Protein AF-A0A6B3HQ32-F1 (afdb_monomer)

Solvent-accessible surface area (backbone atoms only — not comparable to full-atom values): 7441 Å² total; per-residue (Å²): 124,82,42,74,32,53,46,86,51,82,49,52,78,52,68,75,48,66,87,84,41,54,46,92,54,43,39,84,78,68,38,56,89,98,48,80,65,60,73,89,46,48,59,50,31,36,40,70,52,52,36,55,49,52,52,48,49,37,61,76,66,68,54,49,68,46,54,58,32,38,74,80,45,78,42,75,36,91,83,72,78,73,28,34,32,36,40,28,56,92,80,39,75,49,75,37,80,72,84,84,90,81,85,76,79,93,80,71,86,84,78,77,93,59,95,90,116

pLDDT: mean 95.61, std 3.65, range [69.62, 98.38]

Nearest PDB structures (foldseek):
  4a9w-assembly1_B  TM=9.199E-01  e=1.519E-06  Stenotrophomonas maltophilia
  4c5o-assembly1_C  TM=9.279E-01  e=2.916E-06  Stenotrophomonas maltophilia
  8acs-assembly1_C  TM=8.823E-01  e=1.621E-06  Janthinobacterium svalbardensis
  8acs-assembly2_B  TM=8.854E-01  e=4.604E-06  Janthinobacterium svalbardensis
  8acs-assembly2_D  TM=8.861E-01  e=1.934E-05  Janthinobacterium svalbardensis

Secondary structure (DSSP, 8-state):
-EEE-SSSSTTHHHHTS-TT-EEEEEHHHHPPTT-PPPGGG-SEEEHHHHHHHHHHHHHHTT-EEE-S--EEEEEE-TTSSS-EEEEEGGGEEEEES-------STTS--PPP-TT-

Foldseek 3Di:
DAAEAQAQAPLVVLVPDDQADWAPQFQVVPDDPPDGQDCVCDGTGGSVSVRVRRRVVCVVVVHRYDYNKDFPDKDQDPPPPCWIWTQIPPRDIDIGNDDDDDPDDPPDDDDDDDPPD

Structure (mmCIF, N/CA/C/O backbone):
data_AF-A0A6B3HQ32-F1
#
_entry.id   AF-A0A6B3HQ32-F1
#
loop_
_atom_site.group_PDB
_atom_site.id
_atom_site.type_symbol
_atom_site.label_atom_id
_atom_site.label_alt_id
_atom_site.label_comp_id
_atom_site.label_asym_id
_atom_site.label_entity_id
_atom_site.label_seq_id
_atom_site.pdbx_PDB_ins_code
_atom_site.Cartn_x
_atom_site.Cartn_y
_atom_site.Cartn_z
_atom_site.occupancy
_atom_site.B_iso_or_equiv
_atom_site.auth_seq_id
_atom_site.auth_comp_id
_atom_site.auth_asym_id
_atom_site.auth_atom_id
_atom_site.pdbx_PDB_model_num
ATOM 1 N N . ALA A 1 1 ? -9.204 -8.228 6.248 1.00 88.44 1 ALA A N 1
ATOM 2 C CA . ALA A 1 1 ? -8.775 -6.947 6.847 1.00 88.44 1 ALA A CA 1
ATOM 3 C C . ALA A 1 1 ? -9.057 -5.860 5.829 1.00 88.44 1 ALA A C 1
ATOM 5 O O . ALA A 1 1 ? -8.890 -6.143 4.650 1.00 88.44 1 ALA A O 1
ATOM 6 N N . VAL A 1 2 ? -9.473 -4.674 6.267 1.00 95.44 2 VAL A N 1
ATOM 7 C CA . VAL A 1 2 ? -9.686 -3.526 5.377 1.00 95.44 2 VAL A CA 1
ATOM 8 C C . VAL A 1 2 ? -8.414 -2.684 5.309 1.00 95.44 2 VAL A C 1
ATOM 10 O O . VAL A 1 2 ? -7.745 -2.486 6.326 1.00 95.44 2 VAL A O 1
ATOM 13 N N . VAL A 1 3 ? -8.071 -2.201 4.119 1.00 97.19 3 VAL A N 1
ATOM 14 C CA . VAL A 1 3 ? -6.953 -1.281 3.888 1.00 97.19 3 VAL A CA 1
ATOM 15 C C . VAL A 1 3 ? -7.525 0.069 3.483 1.00 97.19 3 VAL A C 1
ATOM 17 O O . VAL A 1 3 ? -8.294 0.156 2.532 1.00 97.19 3 VAL A O 1
ATOM 20 N N . LEU A 1 4 ? -7.149 1.125 4.200 1.00 97.31 4 LEU A N 1
ATOM 21 C CA . LEU A 1 4 ? -7.566 2.493 3.897 1.00 97.31 4 LEU A CA 1
ATOM 22 C C . LEU A 1 4 ? -6.429 3.204 3.160 1.00 97.31 4 LEU A C 1
ATOM 24 O O . LEU A 1 4 ? -5.308 3.255 3.665 1.00 97.31 4 LEU A O 1
ATOM 28 N N . GLU A 1 5 ? -6.716 3.734 1.975 1.00 97.00 5 GLU A N 1
ATOM 29 C CA . GLU A 1 5 ? -5.767 4.470 1.138 1.00 97.00 5 GLU A CA 1
ATOM 30 C C . GLU A 1 5 ? -6.280 5.895 0.916 1.00 97.00 5 GLU A C 1
ATOM 32 O O . GLU A 1 5 ? -7.406 6.102 0.463 1.00 97.00 5 GLU A O 1
ATOM 37 N N . LYS A 1 6 ? -5.432 6.886 1.211 1.00 96.81 6 LYS A N 1
ATOM 38 C CA . LYS A 1 6 ? -5.748 8.312 1.038 1.00 96.81 6 LYS A CA 1
ATOM 39 C C . LYS A 1 6 ? -5.981 8.672 -0.427 1.00 96.81 6 LYS A C 1
ATOM 41 O O . LYS A 1 6 ? -6.846 9.485 -0.740 1.00 96.81 6 LYS A O 1
ATOM 46 N N . SER A 1 7 ? -5.162 8.118 -1.307 1.00 96.25 7 SER A N 1
ATOM 47 C CA . SER A 1 7 ? -5.163 8.403 -2.738 1.00 96.25 7 SER A CA 1
ATOM 48 C C . SER A 1 7 ? -6.366 7.760 -3.420 1.00 96.25 7 SER A C 1
ATOM 50 O O . SER A 1 7 ? -7.008 6.865 -2.878 1.00 96.25 7 SER A O 1
ATOM 52 N N . ASP A 1 8 ? -6.656 8.180 -4.646 1.00 96.50 8 ASP A N 1
ATOM 53 C CA . ASP A 1 8 ? -7.737 7.619 -5.460 1.00 96.50 8 ASP A CA 1
ATOM 54 C C . ASP A 1 8 ? -7.426 6.203 -5.982 1.00 96.50 8 ASP A C 1
ATOM 56 O O . ASP A 1 8 ? -8.331 5.485 -6.412 1.00 96.50 8 ASP A O 1
ATOM 60 N N . ARG A 1 9 ? -6.149 5.794 -5.953 1.00 95.38 9 ARG A N 1
ATOM 61 C CA . ARG A 1 9 ? -5.652 4.538 -6.529 1.00 95.38 9 ARG A CA 1
ATOM 62 C C . ARG A 1 9 ? -4.523 3.914 -5.715 1.00 95.38 9 ARG A C 1
ATOM 64 O O . ARG A 1 9 ? -3.701 4.600 -5.112 1.00 95.38 9 ARG A O 1
ATOM 71 N N . VAL A 1 10 ? -4.412 2.591 -5.825 1.00 95.88 10 VAL A N 1
ATOM 72 C CA . VAL A 1 10 ? -3.283 1.809 -5.303 1.00 95.88 10 VAL A CA 1
ATOM 73 C C . VAL A 1 10 ? -1.965 2.237 -5.963 1.00 95.88 10 VAL A C 1
ATOM 75 O O . VAL A 1 10 ? -1.901 2.553 -7.161 1.00 95.88 10 VAL A O 1
ATOM 78 N N . GLY A 1 11 ? -0.891 2.217 -5.167 1.00 95.00 11 GLY A N 1
ATOM 79 C CA . GLY A 1 11 ? 0.475 2.455 -5.632 1.00 95.00 11 GLY A CA 1
ATOM 80 C C . GLY A 1 11 ? 0.810 3.927 -5.871 1.00 95.00 11 GLY A C 1
ATOM 81 O O . GLY A 1 11 ? 1.744 4.212 -6.616 1.00 95.00 11 GLY A O 1
ATOM 82 N N . ALA A 1 12 ? 0.073 4.864 -5.266 1.00 94.31 12 ALA A N 1
ATOM 83 C CA . ALA A 1 12 ? 0.271 6.301 -5.457 1.00 94.31 12 ALA A CA 1
ATOM 84 C C . ALA A 1 12 ? 1.712 6.769 -5.183 1.00 94.31 12 ALA A C 1
ATOM 86 O O . ALA A 1 12 ? 2.254 7.552 -5.964 1.00 94.31 12 ALA A O 1
ATOM 87 N N . SER A 1 13 ? 2.374 6.223 -4.155 1.00 92.50 13 SER A N 1
ATOM 88 C CA . SER A 1 13 ? 3.788 6.522 -3.874 1.00 92.50 13 SER A CA 1
ATOM 89 C C . SER A 1 13 ? 4.706 6.181 -5.051 1.00 92.50 13 SER A C 1
ATOM 91 O O . SER A 1 13 ? 5.602 6.952 -5.380 1.00 92.50 13 SER A O 1
ATOM 93 N N . TRP A 1 14 ? 4.438 5.072 -5.747 1.00 95.19 14 TRP A N 1
ATOM 94 C CA . TRP A 1 14 ? 5.189 4.683 -6.936 1.00 95.19 14 TRP A CA 1
ATOM 95 C C . TRP A 1 14 ? 4.887 5.579 -8.127 1.00 95.19 14 TRP A C 1
ATOM 97 O O . TRP A 1 14 ? 5.809 5.947 -8.845 1.00 95.19 14 TRP A O 1
ATOM 107 N N . ARG A 1 15 ? 3.623 5.966 -8.324 1.00 94.31 15 ARG A N 1
ATOM 108 C CA . ARG A 1 15 ? 3.214 6.848 -9.431 1.00 94.31 15 ARG A CA 1
ATOM 109 C C . ARG A 1 15 ? 3.868 8.226 -9.361 1.00 94.31 15 ARG A C 1
ATOM 111 O O . ARG A 1 15 ? 4.155 8.798 -10.403 1.00 94.31 15 ARG A O 1
ATOM 118 N N . GLY A 1 16 ? 4.124 8.731 -8.153 1.00 90.81 16 GLY A N 1
ATOM 119 C CA . GLY A 1 16 ? 4.773 10.026 -7.932 1.00 90.81 16 GLY A CA 1
ATOM 120 C C . GLY A 1 16 ? 6.284 10.053 -8.195 1.00 90.81 16 GLY A C 1
ATOM 121 O O . GLY A 1 16 ? 6.889 11.122 -8.141 1.00 90.81 16 GLY A O 1
ATOM 122 N N . HIS A 1 17 ? 6.923 8.910 -8.466 1.00 93.94 17 HIS A N 1
ATOM 123 C CA . HIS A 1 17 ? 8.351 8.871 -8.784 1.00 93.94 17 HIS A CA 1
ATOM 124 C C . HIS A 1 17 ? 8.652 9.298 -10.226 1.00 93.94 17 HIS A C 1
ATOM 126 O O . HIS A 1 17 ? 7.792 9.251 -11.098 1.00 93.94 17 HIS A O 1
ATOM 132 N N . TYR A 1 18 ? 9.909 9.665 -10.489 1.00 94.50 18 TYR A N 1
ATOM 133 C CA . TYR A 1 18 ? 10.396 10.037 -11.820 1.00 94.50 18 TYR A CA 1
ATOM 134 C C . TYR A 1 18 ? 10.275 8.885 -12.836 1.00 94.50 18 TYR A C 1
ATOM 136 O O . TYR A 1 18 ? 10.415 7.712 -12.488 1.00 94.50 18 TYR A O 1
ATOM 144 N N . ASP A 1 19 ? 10.072 9.220 -14.113 1.00 92.75 19 ASP A N 1
ATOM 145 C CA . ASP A 1 19 ? 9.677 8.255 -15.157 1.00 92.75 19 ASP A CA 1
ATOM 146 C C . ASP A 1 19 ? 10.663 7.108 -15.378 1.00 92.75 19 ASP A C 1
ATOM 148 O O . ASP A 1 19 ? 10.270 5.976 -15.648 1.00 92.75 19 ASP A O 1
ATOM 152 N N . ARG A 1 20 ? 11.963 7.379 -15.248 1.00 95.69 20 ARG A N 1
ATOM 153 C CA . ARG A 1 20 ? 13.013 6.379 -15.490 1.00 95.69 20 ARG A CA 1
ATOM 154 C C . ARG A 1 20 ? 13.308 5.484 -14.288 1.00 95.69 20 ARG A C 1
ATOM 156 O O . ARG A 1 20 ? 14.253 4.694 -14.350 1.00 95.69 20 ARG A O 1
ATOM 163 N N . LEU A 1 21 ? 12.544 5.595 -13.201 1.00 96.88 21 LEU A N 1
ATOM 164 C CA . LEU A 1 21 ? 12.794 4.802 -12.006 1.00 96.88 21 LEU A CA 1
ATOM 165 C C . LEU A 1 21 ? 12.658 3.303 -12.307 1.00 96.88 21 LEU A C 1
ATOM 167 O O . LEU A 1 21 ? 11.675 2.851 -12.894 1.00 96.88 21 LEU A O 1
ATOM 171 N N . HIS A 1 22 ? 13.643 2.537 -11.841 1.00 98.00 22 HIS A N 1
ATOM 172 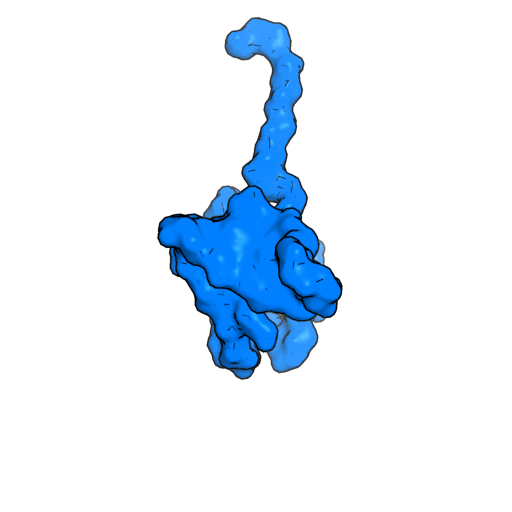C CA . HIS A 1 22 ? 13.627 1.079 -11.805 1.00 98.00 22 HIS A CA 1
ATOM 173 C C . HIS A 1 22 ? 14.014 0.596 -10.409 1.00 98.00 22 HIS A C 1
ATOM 175 O O . HIS A 1 22 ? 14.786 1.249 -9.705 1.00 98.00 22 HIS A O 1
ATOM 181 N N . LEU A 1 23 ? 13.508 -0.572 -10.017 1.00 97.69 23 LEU A N 1
ATOM 182 C CA . LEU A 1 23 ? 13.920 -1.221 -8.780 1.00 97.69 23 LEU A CA 1
ATOM 183 C C . LEU A 1 23 ? 15.422 -1.529 -8.800 1.00 97.69 23 LEU A C 1
ATOM 185 O O . LEU A 1 23 ? 15.936 -2.135 -9.741 1.00 97.69 23 LEU A O 1
ATOM 189 N N . HIS A 1 24 ? 16.110 -1.196 -7.709 1.00 96.56 24 HIS A N 1
ATOM 190 C CA . HIS A 1 24 ? 17.493 -1.628 -7.478 1.00 96.56 24 HIS A CA 1
ATOM 191 C C . HIS A 1 24 ? 17.582 -3.118 -7.107 1.00 96.56 24 HIS A C 1
ATOM 193 O O . HIS A 1 24 ? 18.613 -3.757 -7.314 1.00 96.56 24 HIS A O 1
ATOM 199 N N . THR A 1 25 ? 16.492 -3.696 -6.595 1.00 97.12 25 THR A N 1
ATOM 200 C CA . THR A 1 25 ? 16.354 -5.135 -6.359 1.00 97.12 25 THR A CA 1
ATOM 201 C C . THR A 1 25 ? 15.792 -5.835 -7.592 1.00 97.12 25 THR A C 1
ATOM 203 O O . THR A 1 25 ? 14.996 -5.284 -8.353 1.00 97.12 25 THR A O 1
ATOM 206 N N . THR A 1 26 ? 16.219 -7.078 -7.822 1.00 97.56 26 THR A N 1
ATOM 207 C CA . THR A 1 26 ? 15.682 -7.843 -8.953 1.00 97.56 26 THR A CA 1
ATOM 208 C C . THR A 1 26 ? 14.243 -8.255 -8.683 1.00 97.56 26 THR A C 1
ATOM 210 O O . THR A 1 26 ? 13.912 -8.613 -7.554 1.00 97.56 26 THR A O 1
ATOM 213 N N . ARG A 1 27 ? 13.459 -8.411 -9.747 1.00 97.12 27 ARG A N 1
ATOM 214 C CA . ARG A 1 27 ? 12.083 -8.922 -9.740 1.00 97.12 27 ARG A CA 1
ATOM 215 C C . ARG A 1 27 ? 11.829 -10.121 -8.804 1.00 97.12 27 ARG A C 1
ATOM 217 O O . ARG A 1 27 ? 10.760 -10.222 -8.218 1.00 97.12 27 ARG A O 1
ATOM 224 N N . ARG A 1 28 ? 12.780 -11.060 -8.670 1.00 95.25 28 ARG A N 1
ATOM 225 C CA . ARG A 1 28 ? 12.642 -12.229 -7.771 1.00 95.25 28 ARG A CA 1
ATOM 226 C C . ARG A 1 28 ? 12.583 -11.827 -6.295 1.00 95.25 28 ARG A C 1
ATOM 228 O O . ARG A 1 28 ? 11.850 -12.455 -5.546 1.00 95.25 28 ARG A O 1
ATOM 235 N N . TRP A 1 29 ? 13.369 -10.830 -5.908 1.00 97.19 29 TRP A N 1
ATOM 236 C CA . TRP A 1 29 ? 13.477 -10.345 -4.534 1.00 97.19 29 TRP A CA 1
ATOM 237 C C . TRP A 1 29 ? 12.376 -9.347 -4.178 1.00 97.19 29 TRP A C 1
ATOM 239 O O . TRP A 1 29 ? 12.052 -9.202 -3.009 1.00 97.19 29 TRP A O 1
ATOM 249 N N . SER A 1 30 ? 11.797 -8.681 -5.177 1.00 97.75 30 SER A N 1
ATOM 250 C CA . SER A 1 30 ? 10.748 -7.673 -4.985 1.00 97.75 30 SER A CA 1
ATOM 251 C C . SER A 1 30 ? 9.324 -8.226 -5.119 1.00 97.75 30 SER A C 1
ATOM 253 O O . SER A 1 30 ? 8.368 -7.501 -4.862 1.00 97.75 30 SER A O 1
ATOM 255 N N . ALA A 1 31 ? 9.158 -9.478 -5.561 1.00 97.62 31 ALA A N 1
ATOM 256 C CA . ALA A 1 31 ? 7.843 -10.104 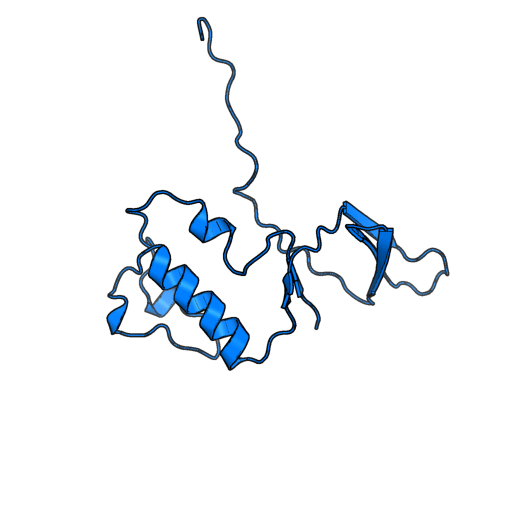-5.654 1.00 97.62 31 ALA A CA 1
ATOM 257 C C . ALA A 1 31 ? 7.266 -10.347 -4.252 1.00 97.62 31 ALA A C 1
ATOM 259 O O . ALA A 1 31 ? 7.951 -10.865 -3.371 1.00 97.62 31 ALA A O 1
ATOM 260 N N . LEU A 1 32 ? 5.995 -9.996 -4.073 1.00 97.56 32 LEU A N 1
ATOM 261 C CA . LEU A 1 32 ? 5.266 -10.243 -2.833 1.00 97.56 32 LEU A CA 1
ATOM 262 C C . LEU A 1 32 ? 4.878 -11.731 -2.729 1.00 97.56 32 LEU A C 1
ATOM 264 O O . LEU A 1 32 ? 4.709 -12.400 -3.756 1.00 97.56 32 LEU A O 1
ATOM 268 N N . PRO A 1 33 ? 4.742 -12.273 -1.506 1.00 97.12 33 PRO A N 1
ATOM 269 C CA . PRO A 1 33 ? 4.295 -13.647 -1.297 1.00 97.12 33 PRO A CA 1
ATOM 270 C C . PRO A 1 33 ? 2.978 -13.936 -2.023 1.00 97.12 33 PRO A C 1
ATOM 272 O O . PRO A 1 33 ? 2.104 -13.088 -2.082 1.00 97.12 33 PRO A O 1
ATOM 275 N N . GLY A 1 34 ? 2.826 -15.135 -2.584 1.00 97.50 34 GLY A N 1
ATOM 276 C CA . GLY A 1 34 ? 1.580 -15.538 -3.247 1.00 97.50 34 GLY A CA 1
ATOM 277 C C . GLY A 1 34 ? 1.444 -15.114 -4.713 1.00 97.50 34 GLY A C 1
ATOM 278 O O . GLY A 1 34 ? 0.779 -15.822 -5.461 1.00 97.50 34 GLY A O 1
ATOM 279 N N . LEU A 1 35 ? 2.156 -14.082 -5.186 1.00 98.00 35 LEU A N 1
ATOM 280 C CA . LEU A 1 35 ? 2.090 -13.664 -6.591 1.00 98.00 35 LEU A CA 1
ATOM 281 C C . LEU A 1 35 ? 3.468 -13.324 -7.166 1.00 98.00 35 LEU A C 1
ATOM 283 O O . LEU A 1 35 ? 4.152 -12.394 -6.759 1.00 98.00 35 LEU A O 1
ATOM 287 N N . LYS A 1 36 ? 3.893 -14.060 -8.196 1.00 97.69 36 LYS A N 1
ATOM 288 C CA . LYS A 1 36 ? 5.159 -13.758 -8.877 1.00 97.69 36 LYS A CA 1
ATOM 289 C C . LYS A 1 36 ? 4.993 -12.553 -9.801 1.00 97.69 36 LYS A C 1
ATOM 291 O O . LYS A 1 36 ? 4.112 -12.539 -10.656 1.00 97.69 36 LYS A O 1
ATOM 296 N N . MET A 1 37 ? 5.933 -11.612 -9.741 1.00 98.06 37 MET A N 1
ATOM 297 C CA . MET A 1 37 ? 6.063 -10.586 -10.778 1.00 98.06 37 MET A CA 1
ATOM 298 C C . MET A 1 37 ? 6.340 -11.235 -12.160 1.00 98.06 37 MET A C 1
ATOM 300 O O . MET A 1 37 ? 7.254 -12.069 -12.259 1.00 98.06 37 MET A O 1
ATOM 304 N N . PRO A 1 38 ? 5.612 -10.858 -13.230 1.00 97.12 38 PRO A N 1
ATOM 305 C CA . PRO A 1 38 ? 5.787 -11.380 -14.588 1.00 97.12 38 PRO A CA 1
ATOM 306 C C . PRO A 1 38 ? 7.191 -11.194 -15.180 1.00 97.12 38 PRO A C 1
ATOM 308 O O . PRO A 1 38 ? 7.805 -10.142 -15.036 1.00 97.12 38 PRO A O 1
ATOM 311 N N . ARG A 1 39 ? 7.676 -12.178 -15.954 1.00 97.00 39 ARG A N 1
ATOM 312 C CA . ARG A 1 39 ? 8.987 -12.090 -16.638 1.00 97.00 39 ARG A CA 1
ATOM 313 C C . ARG A 1 39 ? 9.084 -10.933 -17.637 1.00 97.00 39 ARG A C 1
ATOM 315 O O . ARG A 1 39 ? 10.175 -10.410 -17.828 1.00 97.00 39 ARG A O 1
ATOM 322 N N . ARG A 1 40 ? 7.960 -10.539 -18.249 1.00 97.44 40 ARG A N 1
ATOM 323 C CA . ARG A 1 40 ? 7.898 -9.427 -19.212 1.00 97.44 40 ARG A CA 1
ATOM 324 C C . ARG A 1 40 ? 8.266 -8.066 -18.607 1.00 97.44 40 ARG A C 1
ATOM 326 O O . ARG A 1 40 ? 8.624 -7.177 -19.356 1.00 97.44 40 ARG A O 1
ATOM 333 N N . PHE A 1 41 ? 8.230 -7.930 -17.279 1.00 97.50 41 PHE A N 1
ATOM 334 C CA . PHE A 1 41 ? 8.638 -6.711 -16.564 1.00 97.50 41 PHE A CA 1
ATOM 335 C C . PHE A 1 41 ? 10.167 -6.566 -16.433 1.00 97.50 41 PHE A C 1
ATOM 337 O O . PHE A 1 41 ? 10.658 -5.690 -15.730 1.00 97.50 41 PHE A O 1
ATOM 344 N N . GLY A 1 42 ? 10.942 -7.458 -17.061 1.00 97.31 42 GLY A N 1
ATOM 345 C CA . GLY A 1 42 ? 12.400 -7.432 -17.007 1.00 97.31 42 GLY A CA 1
ATOM 346 C C . GLY A 1 42 ? 12.982 -7.949 -15.686 1.00 97.31 42 GLY A C 1
ATOM 347 O O . GLY A 1 42 ? 12.296 -8.515 -14.827 1.00 97.31 42 GLY A O 1
ATOM 348 N N . ARG A 1 43 ? 14.309 -7.824 -15.550 1.00 97.50 43 ARG A N 1
ATOM 349 C CA . ARG A 1 43 ? 15.042 -8.230 -14.336 1.00 97.50 43 ARG A CA 1
ATOM 350 C C . ARG A 1 43 ? 14.990 -7.154 -13.251 1.00 97.50 43 ARG A C 1
ATOM 352 O O . ARG A 1 43 ? 14.835 -7.513 -12.085 1.00 97.50 43 ARG A O 1
ATOM 359 N N . TRP A 1 44 ? 15.087 -5.888 -13.643 1.00 98.06 44 TRP A N 1
ATOM 360 C CA . TRP A 1 44 ? 14.904 -4.704 -12.803 1.00 98.06 44 TRP A CA 1
ATOM 361 C C . TRP A 1 44 ? 13.610 -4.046 -13.253 1.00 98.06 44 TRP A C 1
ATOM 363 O O . TRP A 1 44 ? 13.488 -3.682 -14.418 1.00 98.06 44 TRP A O 1
ATOM 373 N N . VAL A 1 45 ? 12.622 -4.003 -12.368 1.00 98.25 45 VAL A N 1
ATOM 374 C CA . VAL A 1 45 ? 11.246 -3.653 -12.735 1.00 98.25 45 VAL A CA 1
ATOM 375 C C . VAL A 1 45 ? 11.104 -2.136 -12.773 1.00 98.25 45 VAL A C 1
ATOM 377 O O . VAL A 1 45 ? 11.501 -1.469 -11.819 1.00 98.25 45 VAL A O 1
ATOM 380 N N . GLY A 1 46 ? 10.569 -1.591 -13.865 1.00 98.19 46 GLY A N 1
ATOM 381 C CA . GLY A 1 46 ? 10.299 -0.157 -13.990 1.00 98.19 46 GLY A CA 1
ATOM 382 C C . GLY A 1 46 ? 9.132 0.297 -13.109 1.00 98.19 46 GLY A C 1
ATOM 383 O O . GLY A 1 46 ? 8.269 -0.508 -12.757 1.00 98.19 46 GLY A O 1
ATOM 384 N N . ARG A 1 47 ? 9.079 1.595 -12.783 1.00 97.69 47 ARG A N 1
ATOM 385 C CA . ARG A 1 47 ? 8.027 2.227 -11.960 1.00 97.69 47 ARG A CA 1
ATOM 386 C C . ARG A 1 47 ? 6.617 1.761 -12.335 1.00 97.69 47 ARG A C 1
ATOM 388 O O . ARG A 1 47 ? 5.886 1.253 -11.488 1.00 97.69 47 ARG A O 1
ATOM 395 N N . ASP A 1 48 ? 6.260 1.889 -13.609 1.00 97.62 48 ASP A N 1
ATOM 396 C CA . ASP A 1 48 ? 4.907 1.588 -14.088 1.00 97.62 48 ASP A CA 1
ATOM 397 C C . ASP A 1 48 ? 4.573 0.092 -13.985 1.00 97.62 48 ASP A C 1
ATOM 399 O O . ASP A 1 48 ? 3.425 -0.276 -13.749 1.00 97.62 48 ASP A O 1
ATOM 403 N N . ASP A 1 49 ? 5.570 -0.789 -14.105 1.00 98.19 49 ASP A N 1
ATOM 404 C CA . ASP A 1 49 ? 5.384 -2.228 -13.910 1.00 98.19 49 ASP A CA 1
ATOM 405 C C . ASP A 1 49 ? 5.218 -2.608 -12.437 1.00 98.19 49 ASP A C 1
ATOM 407 O O . ASP A 1 49 ? 4.468 -3.536 -12.135 1.00 98.19 49 ASP A O 1
ATOM 411 N N . VAL A 1 50 ? 5.861 -1.886 -11.512 1.00 98.19 50 VAL A N 1
ATOM 412 C CA . VAL A 1 50 ? 5.599 -2.044 -10.072 1.00 98.19 50 VAL A CA 1
ATOM 413 C C . VAL A 1 50 ? 4.161 -1.649 -9.759 1.00 98.19 50 VAL A C 1
ATOM 415 O O . VAL A 1 50 ? 3.461 -2.388 -9.073 1.00 98.19 50 VAL A O 1
ATOM 418 N N . VAL A 1 51 ? 3.693 -0.528 -10.310 1.00 97.94 51 VAL A N 1
ATOM 419 C CA . VAL A 1 51 ? 2.305 -0.076 -10.153 1.00 97.94 51 VAL A CA 1
ATOM 420 C C . VAL A 1 51 ? 1.324 -1.127 -10.680 1.00 97.94 51 VAL A C 1
ATOM 422 O O . VAL A 1 51 ? 0.470 -1.586 -9.923 1.00 97.94 51 VAL A O 1
ATOM 425 N N . ARG A 1 52 ? 1.510 -1.591 -11.926 1.00 98.00 52 ARG A N 1
ATOM 426 C CA . ARG A 1 52 ? 0.695 -2.667 -12.525 1.00 98.00 52 ARG A CA 1
ATOM 427 C C . ARG A 1 52 ? 0.712 -3.946 -11.691 1.00 98.00 52 ARG A C 1
ATOM 429 O O . ARG A 1 52 ? -0.280 -4.667 -11.618 1.00 98.00 52 ARG A O 1
ATOM 436 N N . TYR A 1 53 ? 1.861 -4.271 -11.103 1.00 98.38 53 TYR A N 1
ATOM 437 C CA . TYR A 1 53 ? 2.003 -5.432 -10.237 1.00 98.38 53 TYR A CA 1
ATOM 438 C C . TYR A 1 53 ? 1.188 -5.290 -8.945 1.00 98.38 53 TYR A C 1
ATOM 440 O O . TYR A 1 53 ? 0.521 -6.247 -8.566 1.00 98.38 53 TYR A O 1
ATOM 448 N N . LEU A 1 54 ? 1.215 -4.122 -8.295 1.00 97.88 54 LEU A N 1
ATOM 449 C CA . LEU A 1 54 ? 0.465 -3.869 -7.061 1.00 97.88 54 LEU A CA 1
ATOM 450 C C . LEU A 1 54 ? -1.050 -3.862 -7.296 1.00 97.88 54 LEU A C 1
ATOM 452 O O . LEU A 1 54 ? -1.771 -4.478 -6.520 1.00 97.88 54 LEU A O 1
ATOM 456 N N . GLU A 1 55 ? -1.525 -3.251 -8.386 1.00 97.69 55 GLU A N 1
ATOM 457 C CA . GLU A 1 55 ? -2.943 -3.313 -8.785 1.00 97.69 55 GLU A CA 1
ATOM 458 C C . GLU A 1 55 ? -3.395 -4.768 -8.959 1.00 97.69 55 GLU A C 1
ATOM 460 O O . GLU A 1 55 ? -4.368 -5.213 -8.351 1.00 97.69 55 GLU A O 1
ATOM 465 N N . LYS A 1 56 ? -2.614 -5.557 -9.706 1.00 98.06 56 LYS A N 1
ATOM 466 C CA . LYS A 1 56 ? -2.913 -6.974 -9.919 1.00 98.06 56 LYS A CA 1
ATOM 467 C C . LYS A 1 56 ? -2.804 -7.808 -8.642 1.00 98.06 56 LYS A C 1
ATOM 469 O O . LYS A 1 56 ? -3.484 -8.821 -8.524 1.00 98.06 56 LY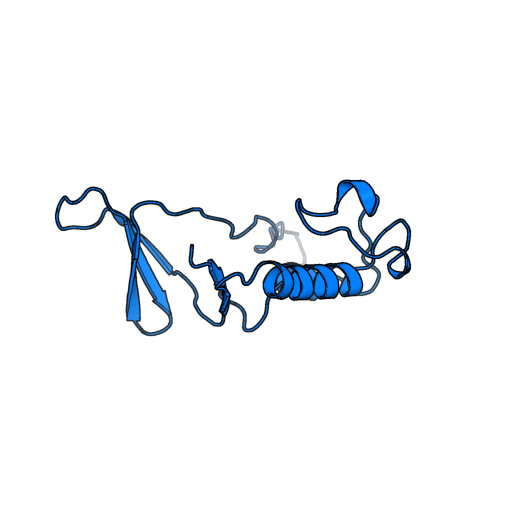S A O 1
ATOM 474 N N . TYR A 1 57 ? -1.941 -7.422 -7.707 1.00 98.38 57 TYR A N 1
ATOM 475 C CA . TYR A 1 57 ? -1.821 -8.088 -6.413 1.00 98.38 57 TYR A CA 1
ATOM 476 C C . TYR A 1 57 ? -3.089 -7.901 -5.575 1.00 98.38 57 TYR A C 1
ATOM 478 O O . TYR A 1 57 ? -3.583 -8.871 -5.004 1.00 98.38 57 TYR A O 1
ATOM 486 N N . THR A 1 58 ? -3.638 -6.682 -5.559 1.00 97.62 58 THR A N 1
ATOM 487 C CA . THR A 1 58 ? -4.928 -6.373 -4.927 1.00 97.62 58 THR A CA 1
ATOM 488 C C . THR A 1 58 ? -6.053 -7.214 -5.524 1.00 97.62 58 THR A C 1
ATOM 490 O O . THR A 1 58 ? -6.784 -7.847 -4.770 1.00 97.62 58 THR A O 1
ATOM 493 N N . GLU A 1 59 ? -6.149 -7.288 -6.855 1.00 97.19 59 GLU A N 1
ATOM 494 C CA . GLU A 1 59 ? -7.157 -8.109 -7.544 1.00 97.19 59 GLU A CA 1
ATOM 495 C C . GLU A 1 59 ? -6.984 -9.608 -7.259 1.00 97.19 59 GLU A C 1
ATOM 497 O O . GLU A 1 59 ? -7.944 -10.298 -6.940 1.00 97.19 59 GLU A O 1
ATOM 502 N N . HIS A 1 60 ? -5.756 -10.125 -7.361 1.00 98.12 60 HIS A N 1
ATOM 503 C CA . HIS A 1 60 ? -5.473 -11.556 -7.238 1.00 98.12 60 HIS A CA 1
ATOM 504 C C . HIS A 1 60 ? -5.786 -12.120 -5.849 1.00 98.12 60 HIS A C 1
ATOM 506 O O . HIS A 1 60 ? -6.177 -13.279 -5.736 1.00 98.12 60 HIS A O 1
ATOM 512 N N . HIS A 1 61 ? -5.580 -11.314 -4.809 1.00 97.88 61 HIS A N 1
ATOM 513 C CA . HIS A 1 61 ? -5.837 -11.693 -3.422 1.00 97.88 61 HIS A CA 1
ATOM 514 C C . HIS A 1 61 ? -7.154 -11.130 -2.878 1.00 97.88 61 HIS A C 1
ATOM 516 O O . HIS A 1 61 ? -7.386 -11.241 -1.676 1.00 97.88 61 HIS A O 1
ATOM 522 N N . GLU A 1 62 ? -7.977 -10.516 -3.736 1.00 97.25 62 GLU A N 1
ATOM 523 C CA . GLU A 1 62 ? -9.276 -9.933 -3.375 1.00 97.25 62 GLU A CA 1
ATOM 524 C C . GLU A 1 62 ? -9.172 -8.996 -2.158 1.00 97.25 62 GLU A C 1
ATOM 526 O O . GLU A 1 62 ? -9.989 -9.022 -1.237 1.00 97.25 62 GLU A O 1
ATOM 531 N N . LEU A 1 63 ? -8.108 -8.184 -2.119 1.00 97.12 63 LEU A N 1
ATOM 532 C CA . LEU A 1 63 ? -7.851 -7.298 -0.989 1.00 97.12 63 LEU A CA 1
ATOM 533 C C . LEU A 1 63 ? -8.866 -6.155 -0.976 1.00 97.12 63 LEU A C 1
ATOM 535 O O . LEU A 1 63 ? -9.007 -5.415 -1.950 1.00 97.12 63 LEU A O 1
ATOM 539 N N . GLU A 1 64 ? -9.509 -5.957 0.170 1.00 96.88 64 GLU A N 1
ATOM 540 C CA . GLU A 1 64 ? -10.445 -4.859 0.389 1.00 96.88 64 GLU A CA 1
ATOM 541 C C . GLU A 1 64 ? -9.682 -3.547 0.624 1.00 96.88 64 GLU A C 1
ATOM 543 O O . GLU A 1 64 ? -9.363 -3.177 1.758 1.00 96.88 64 GLU A O 1
ATOM 548 N N . VAL A 1 65 ? -9.349 -2.857 -0.469 1.00 97.44 65 VAL A N 1
ATOM 549 C CA . VAL A 1 65 ? -8.716 -1.533 -0.438 1.00 97.44 65 VAL A CA 1
ATOM 550 C C . VAL A 1 65 ? -9.763 -0.457 -0.699 1.00 97.44 65 VAL A C 1
ATOM 552 O O . VAL A 1 65 ? -10.325 -0.377 -1.789 1.00 97.44 65 VAL A O 1
ATOM 555 N N . VAL A 1 66 ? -9.989 0.403 0.290 1.00 96.44 66 VAL A N 1
ATOM 556 C CA . VAL A 1 66 ? -10.892 1.551 0.192 1.00 96.44 66 VAL A CA 1
ATOM 557 C C . VAL A 1 66 ? -10.060 2.803 -0.065 1.00 96.44 66 VAL A C 1
ATOM 559 O O . VAL A 1 66 ? -9.339 3.273 0.816 1.00 96.44 66 VAL A O 1
ATOM 562 N N . THR A 1 67 ? -10.144 3.322 -1.289 1.00 97.06 67 THR A N 1
ATOM 563 C CA . THR A 1 67 ? -9.431 4.527 -1.735 1.00 97.06 67 THR A CA 1
ATOM 564 C C . THR A 1 67 ? -10.181 5.810 -1.368 1.00 97.06 67 THR A C 1
ATOM 566 O O . THR A 1 67 ? -11.367 5.789 -1.034 1.00 97.06 67 THR A O 1
ATOM 569 N N . GLY A 1 68 ? -9.486 6.949 -1.416 1.00 96.88 68 GLY A N 1
ATOM 570 C CA . GLY A 1 68 ? -10.037 8.258 -1.054 1.00 96.88 68 GLY A CA 1
ATOM 571 C C . GLY A 1 68 ? -10.321 8.432 0.443 1.00 96.88 68 GLY A C 1
ATOM 572 O O . GLY A 1 68 ? -11.097 9.312 0.820 1.00 96.88 68 GLY A O 1
ATOM 573 N N . VAL A 1 69 ? -9.731 7.593 1.301 1.00 97.31 69 VAL A N 1
ATOM 574 C CA . VAL A 1 69 ? -9.928 7.619 2.755 1.00 97.31 69 VAL A CA 1
ATOM 575 C C . VAL A 1 69 ? -8.603 7.924 3.442 1.00 97.31 69 VAL A C 1
ATOM 577 O O . VAL A 1 69 ? -7.762 7.051 3.640 1.00 97.31 69 VAL A O 1
ATOM 580 N N . GLU A 1 70 ? -8.426 9.178 3.848 1.00 97.44 70 GLU A N 1
ATOM 581 C CA . GLU A 1 70 ? -7.319 9.584 4.708 1.00 97.44 70 GLU A CA 1
ATOM 582 C C . GLU A 1 70 ? -7.710 9.388 6.169 1.00 97.44 70 GLU A C 1
ATOM 584 O O . GLU A 1 70 ? -8.699 9.954 6.637 1.00 97.44 70 GLU A O 1
ATOM 589 N N . VAL A 1 71 ? -6.933 8.590 6.899 1.00 97.94 71 VAL A N 1
ATOM 590 C CA . VAL A 1 71 ? -7.040 8.503 8.357 1.00 97.94 71 VAL A CA 1
ATOM 591 C C . VAL A 1 71 ? -6.242 9.653 8.958 1.00 97.94 71 VAL A C 1
ATOM 593 O O . VAL A 1 71 ? -5.021 9.693 8.843 1.00 97.94 71 VAL A O 1
ATOM 596 N N . ASN A 1 72 ? -6.937 10.570 9.625 1.00 97.06 72 ASN A N 1
ATOM 597 C CA . ASN A 1 72 ? -6.335 11.757 10.231 1.00 97.06 72 ASN A CA 1
ATOM 598 C C . ASN A 1 72 ? -5.869 11.498 11.667 1.00 97.06 72 ASN A C 1
ATOM 600 O O . ASN A 1 72 ? -4.984 12.188 12.170 1.00 97.06 72 ASN A O 1
ATOM 604 N N . ARG A 1 73 ? -6.502 10.542 12.358 1.00 97.38 73 ARG A N 1
ATOM 605 C CA . ARG A 1 73 ? -6.240 10.269 13.772 1.00 97.38 73 ARG A CA 1
ATOM 606 C C . ARG A 1 73 ? -6.579 8.830 14.141 1.00 97.38 73 ARG A C 1
ATOM 608 O O . ARG A 1 73 ? -7.550 8.277 13.626 1.00 97.38 73 ARG A O 1
ATOM 615 N N . ILE A 1 74 ? -5.785 8.259 15.042 1.00 98.00 74 ILE A N 1
ATOM 616 C CA . ILE A 1 74 ? -6.003 6.948 15.656 1.00 98.00 74 ILE A CA 1
ATOM 617 C C . ILE A 1 74 ? -5.892 7.137 17.172 1.00 98.00 74 ILE A C 1
ATOM 619 O O . ILE A 1 74 ? -4.880 7.649 17.646 1.00 98.00 74 ILE A O 1
ATOM 623 N N . ASP A 1 75 ? -6.910 6.715 17.916 1.00 97.88 75 ASP A N 1
ATOM 624 C CA . ASP A 1 75 ? -6.979 6.796 19.378 1.00 97.88 75 ASP A CA 1
ATOM 625 C C . ASP A 1 75 ? -7.450 5.457 19.964 1.00 97.88 75 ASP A C 1
ATOM 627 O O . ASP A 1 75 ? -8.150 4.707 19.276 1.00 97.88 75 ASP A O 1
ATOM 631 N N . PRO A 1 76 ? -7.141 5.140 21.232 1.00 97.62 76 PRO A N 1
ATOM 632 C CA . PRO A 1 76 ? -7.864 4.102 21.955 1.00 97.62 76 PRO A CA 1
ATOM 633 C C . PRO A 1 76 ? -9.367 4.404 21.969 1.00 97.62 76 PRO A C 1
ATOM 635 O O . PRO A 1 76 ? -9.790 5.554 22.115 1.00 97.62 76 PRO A O 1
ATOM 638 N N . ALA A 1 77 ? -10.181 3.367 21.828 1.00 97.06 77 ALA A N 1
ATOM 639 C CA . ALA A 1 77 ? -11.624 3.477 21.900 1.00 97.06 77 ALA A CA 1
ATOM 640 C C . ALA A 1 77 ? -12.062 3.988 23.292 1.00 97.06 77 ALA A C 1
ATOM 642 O O . ALA A 1 77 ? -11.599 3.474 24.313 1.00 97.06 77 ALA A O 1
ATOM 643 N N . PRO A 1 78 ? -12.973 4.979 23.367 1.00 94.12 78 PRO A N 1
ATOM 644 C CA . PRO A 1 78 ? -13.330 5.627 24.633 1.00 94.12 78 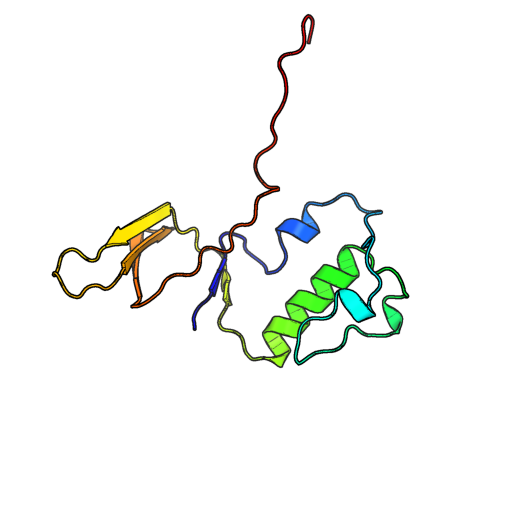PRO A CA 1
ATOM 645 C C . PRO A 1 78 ? -14.209 4.767 25.556 1.00 94.12 78 PRO A C 1
ATOM 647 O O . PRO A 1 78 ? -14.450 5.144 26.696 1.00 94.12 78 PRO A O 1
ATOM 650 N N . ASP A 1 79 ? -14.710 3.628 25.076 1.00 94.62 79 ASP A N 1
ATOM 651 C CA . ASP A 1 79 ? -15.638 2.740 25.789 1.00 94.62 79 ASP A CA 1
ATOM 652 C C . ASP A 1 79 ? -14.941 1.689 26.670 1.00 94.62 79 ASP A C 1
ATOM 654 O O . ASP A 1 79 ? -15.608 0.847 27.265 1.00 94.62 79 ASP A O 1
ATOM 658 N N . GLY A 1 80 ? -13.606 1.712 26.746 1.00 90.75 80 GLY A N 1
ATOM 659 C CA . GLY A 1 80 ? -12.834 0.756 27.541 1.00 90.75 80 GLY A CA 1
ATOM 660 C C . GLY A 1 80 ? -12.752 -0.652 26.939 1.00 90.75 80 GLY A C 1
ATOM 661 O O . GLY A 1 80 ? -12.259 -1.559 27.604 1.00 90.75 80 GLY A O 1
ATOM 662 N N . SER A 1 81 ? -13.184 -0.847 25.688 1.00 94.12 81 SER A N 1
ATOM 663 C CA . SER A 1 81 ? -13.111 -2.142 24.985 1.00 94.12 81 SER A CA 1
ATOM 664 C C . SER A 1 81 ? -11.682 -2.643 24.737 1.00 94.12 81 SER A C 1
ATOM 666 O O . SER A 1 81 ? -11.476 -3.834 24.513 1.00 94.12 81 SER A O 1
ATOM 668 N N . GLY A 1 82 ? -10.696 -1.741 24.763 1.00 94.62 82 GLY A N 1
ATOM 669 C CA . GLY A 1 82 ? -9.326 -2.017 24.325 1.00 94.62 82 GLY A CA 1
ATOM 670 C C . GLY A 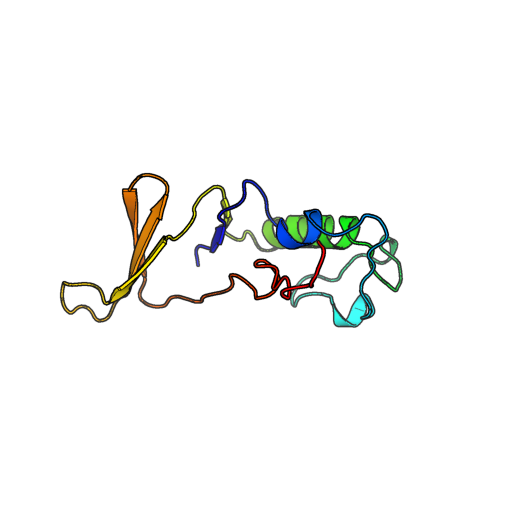1 82 ? -9.142 -1.961 22.804 1.00 94.62 82 GLY A C 1
ATOM 671 O O . GLY A 1 82 ? -8.033 -2.194 22.325 1.00 94.62 82 GLY A O 1
ATOM 672 N N . ASP A 1 83 ? -10.194 -1.630 22.052 1.00 97.62 83 ASP A N 1
ATOM 673 C CA . ASP A 1 83 ? -10.119 -1.419 20.608 1.00 97.62 83 ASP A CA 1
ATOM 674 C C . ASP A 1 83 ? -9.519 -0.046 20.266 1.00 97.62 83 ASP A C 1
ATOM 676 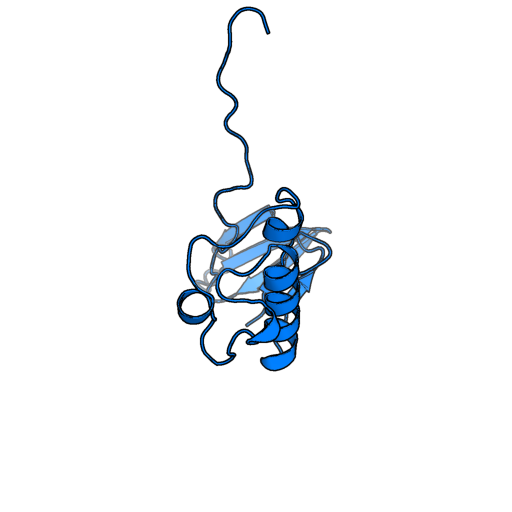O O . ASP A 1 83 ? -9.322 0.819 21.121 1.00 97.62 83 ASP A O 1
ATOM 680 N N . TRP A 1 84 ? -9.262 0.174 18.979 1.00 98.12 84 TRP A N 1
ATOM 681 C CA . TRP A 1 84 ? -8.854 1.454 18.414 1.00 98.12 84 TRP A CA 1
ATOM 682 C C . TRP A 1 84 ? -10.006 2.105 17.654 1.00 98.12 84 TRP A C 1
ATOM 684 O O . TRP A 1 84 ? -10.783 1.435 16.969 1.00 98.12 84 TRP A O 1
ATOM 694 N N . GLN A 1 85 ? -10.069 3.430 17.722 1.00 97.88 85 GLN A N 1
ATOM 695 C CA . GLN A 1 85 ? -10.948 4.277 16.932 1.00 97.88 85 GLN A CA 1
ATOM 696 C C . GLN A 1 85 ? -10.118 5.095 15.937 1.00 97.88 85 GLN A C 1
ATOM 698 O O . GLN A 1 85 ? -9.105 5.691 16.296 1.00 97.88 85 GLN A O 1
ATOM 703 N N . LEU A 1 86 ? -10.560 5.135 14.681 1.00 98.00 86 LEU A N 1
ATOM 704 C CA . LEU A 1 86 ? -9.919 5.869 13.597 1.00 98.00 86 LEU A CA 1
ATOM 705 C C . LEU A 1 86 ? -10.870 6.951 13.095 1.00 98.00 86 LEU A C 1
ATOM 707 O O . LEU A 1 86 ? -12.000 6.646 12.715 1.00 98.00 86 LEU A O 1
ATOM 711 N N . THR A 1 87 ? -10.398 8.192 13.034 1.00 98.12 87 THR A N 1
ATOM 712 C CA . THR A 1 87 ? -11.130 9.309 12.425 1.00 98.12 87 THR A CA 1
ATOM 713 C C . THR A 1 87 ? -10.565 9.571 11.036 1.00 98.12 87 THR A C 1
ATOM 715 O O . THR A 1 87 ? -9.367 9.825 10.889 1.00 98.12 87 THR A O 1
ATOM 718 N N . ALA A 1 88 ? -11.420 9.529 10.017 1.00 97.44 88 ALA A N 1
ATOM 719 C CA . ALA A 1 88 ? -11.031 9.611 8.615 1.00 97.44 88 ALA A CA 1
ATOM 720 C C . ALA A 1 88 ? -11.823 10.668 7.823 1.00 97.44 88 ALA A C 1
ATOM 722 O O . ALA A 1 88 ? -12.740 11.313 8.343 1.00 97.44 88 ALA A O 1
ATOM 723 N N . THR A 1 89 ? -11.449 10.871 6.556 1.00 95.75 89 THR A N 1
ATOM 724 C CA . THR A 1 89 ? -12.059 11.851 5.642 1.00 95.75 89 THR A CA 1
ATOM 7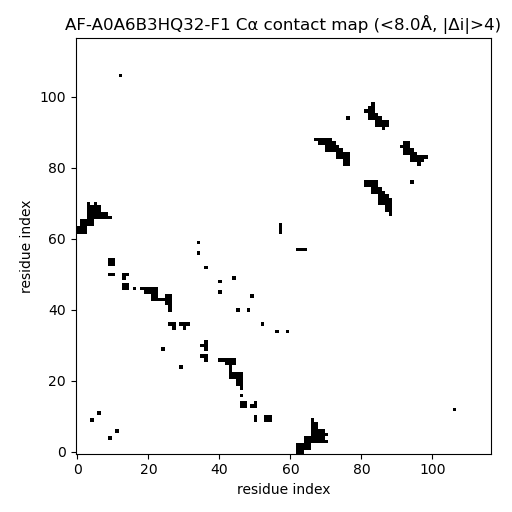25 C C . THR A 1 89 ? -13.587 11.781 5.636 1.00 95.75 89 THR A C 1
ATOM 727 O O . THR A 1 89 ? -14.184 10.704 5.620 1.00 95.75 89 THR A O 1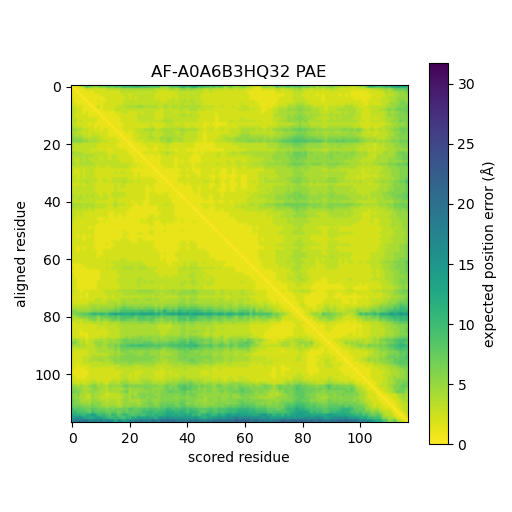
ATOM 730 N N . GLY A 1 90 ? -14.231 12.952 5.622 1.00 92.56 90 GLY A N 1
ATOM 731 C CA . GLY A 1 90 ? -15.692 13.062 5.602 1.00 92.56 90 GLY A CA 1
ATOM 732 C C . GLY A 1 90 ? -16.362 12.737 6.939 1.00 92.56 90 GLY A C 1
ATOM 733 O O . GLY A 1 90 ? -17.526 12.356 6.947 1.00 92.56 90 GLY A O 1
ATOM 734 N N . GLY A 1 91 ? -15.632 12.838 8.057 1.00 93.00 91 GLY A N 1
ATOM 735 C CA . GLY A 1 91 ? -16.163 12.562 9.397 1.00 93.00 91 GLY A CA 1
ATOM 736 C C . GLY A 1 91 ? -16.386 11.076 9.681 1.00 93.00 91 GLY A C 1
ATOM 737 O O . GLY A 1 91 ? -17.052 10.728 10.654 1.00 93.00 91 GLY A O 1
ATOM 738 N N . ARG A 1 92 ? -15.844 10.190 8.837 1.00 94.06 92 ARG A N 1
ATOM 739 C CA . ARG A 1 92 ? -15.952 8.742 9.016 1.00 94.06 92 ARG A CA 1
ATOM 740 C C . ARG A 1 92 ? -15.229 8.330 10.292 1.00 94.06 92 ARG A C 1
ATOM 742 O O . ARG A 1 92 ? -14.084 8.723 10.511 1.00 94.06 92 ARG A O 1
ATOM 749 N N . VAL A 1 93 ? -15.883 7.492 11.085 1.00 95.81 93 VAL A N 1
ATOM 750 C CA . VAL A 1 93 ? -15.289 6.866 12.265 1.00 95.81 93 VAL A CA 1
ATOM 751 C C . VAL A 1 93 ? -15.286 5.361 12.048 1.00 95.81 93 VAL A C 1
ATOM 753 O O . VAL A 1 93 ? -16.337 4.765 11.821 1.00 95.81 93 VAL A O 1
ATOM 756 N N . LEU A 1 94 ? -14.102 4.755 12.095 1.00 95.38 94 LEU A N 1
ATOM 757 C CA . LEU A 1 94 ? -13.928 3.308 12.012 1.00 95.38 94 LEU A CA 1
ATOM 758 C C . LEU A 1 94 ? -13.424 2.772 13.351 1.00 95.38 94 LEU A C 1
ATOM 760 O O . LEU A 1 94 ? -12.776 3.489 14.113 1.00 95.38 94 LEU A O 1
ATOM 764 N N . ARG A 1 95 ? -13.708 1.500 13.628 1.00 95.94 95 ARG A N 1
ATOM 765 C CA . ARG A 1 95 ? -13.178 0.784 14.792 1.00 95.94 95 ARG A CA 1
ATOM 766 C C . ARG A 1 95 ? -12.435 -0.465 14.354 1.00 95.94 95 ARG A C 1
ATOM 768 O O . ARG A 1 95 ? -12.814 -1.106 13.375 1.00 95.94 95 ARG A O 1
ATOM 775 N N . GLY A 1 96 ? -11.398 -0.817 15.101 1.00 95.62 96 GLY A N 1
ATOM 776 C CA . GLY A 1 96 ? -10.644 -2.038 14.872 1.00 95.62 96 GLY A CA 1
ATOM 777 C C . GLY A 1 96 ? -9.911 -2.497 16.121 1.00 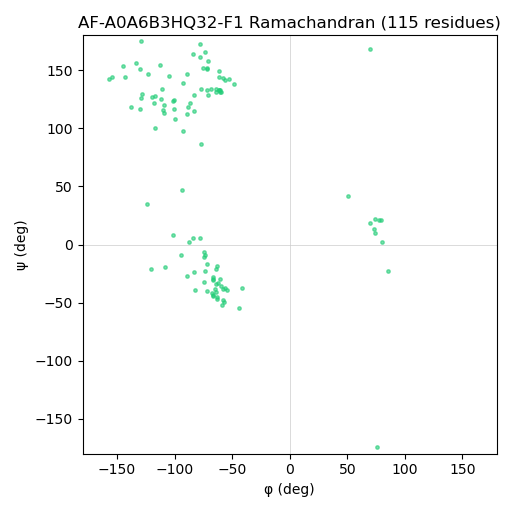95.62 96 GLY A C 1
ATOM 778 O O . GLY A 1 96 ? -9.344 -1.694 16.852 1.00 95.62 96 GLY A O 1
ATOM 779 N N . ARG A 1 97 ? -9.869 -3.812 16.330 1.00 96.56 97 ARG A N 1
ATOM 780 C CA . ARG A 1 97 ? -9.130 -4.437 17.442 1.00 96.56 97 ARG A CA 1
ATOM 781 C C . ARG A 1 97 ? -7.614 -4.263 17.313 1.00 96.56 97 ARG A C 1
ATOM 783 O O . ARG A 1 97 ? -6.889 -4.271 18.298 1.00 96.56 97 ARG A O 1
ATOM 790 N N . ALA A 1 98 ? -7.130 -4.133 16.080 1.00 96.94 98 ALA A N 1
ATOM 791 C CA . ALA A 1 98 ? -5.730 -3.911 15.753 1.00 96.94 98 ALA A CA 1
ATOM 792 C C . ALA A 1 98 ? -5.627 -2.962 14.559 1.00 96.94 98 ALA A C 1
ATOM 794 O O . ALA A 1 98 ? -6.440 -3.027 13.634 1.00 96.94 98 ALA A O 1
ATOM 795 N N . VAL A 1 99 ? -4.604 -2.109 14.573 1.00 97.56 99 VAL A N 1
ATOM 796 C CA . VAL A 1 99 ? -4.319 -1.152 13.502 1.00 97.56 99 VAL A CA 1
ATOM 797 C C . VAL A 1 99 ? -2.863 -1.302 13.086 1.00 97.56 99 VAL A C 1
ATOM 799 O O . VAL A 1 99 ? -1.967 -1.290 13.927 1.00 97.56 99 VAL A O 1
ATOM 802 N N . VAL A 1 100 ? -2.630 -1.439 11.782 1.00 97.56 100 VAL A N 1
ATOM 803 C CA . VAL A 1 100 ? -1.286 -1.458 11.196 1.00 97.56 100 VAL A CA 1
ATOM 804 C C . VAL A 1 100 ? -1.088 -0.166 10.418 1.00 97.56 100 VAL A C 1
ATOM 806 O O . VAL A 1 100 ? -1.825 0.114 9.475 1.00 97.56 100 VAL A O 1
ATOM 809 N N . VAL A 1 101 ? -0.084 0.621 10.805 1.00 96.62 101 VAL A N 1
ATOM 810 C CA . VAL A 1 101 ? 0.268 1.867 10.114 1.00 96.62 101 VAL A CA 1
ATOM 811 C C . VAL A 1 101 ? 1.279 1.557 9.012 1.00 96.62 101 VAL A C 1
ATOM 813 O O . VAL A 1 101 ? 2.418 1.188 9.288 1.00 96.62 101 VAL A O 1
ATOM 816 N N . ALA A 1 102 ? 0.856 1.715 7.757 1.00 95.44 102 ALA A N 1
ATOM 817 C CA . ALA A 1 102 ? 1.651 1.408 6.564 1.00 95.44 102 ALA A CA 1
ATOM 818 C C . ALA A 1 102 ? 1.782 2.616 5.611 1.00 95.44 102 ALA A C 1
ATOM 820 O O . ALA A 1 102 ? 1.808 2.458 4.395 1.00 95.44 102 ALA A O 1
ATOM 821 N N . THR A 1 103 ? 1.869 3.834 6.154 1.00 94.06 103 THR A N 1
ATOM 822 C CA . THR A 1 103 ? 1.875 5.100 5.388 1.00 94.06 103 THR A CA 1
ATOM 823 C C . THR A 1 103 ? 3.190 5.395 4.656 1.00 94.06 103 THR A C 1
ATOM 825 O O . THR A 1 103 ? 3.253 6.292 3.816 1.00 94.06 103 THR A O 1
ATOM 828 N N . GLY A 1 104 ? 4.250 4.634 4.947 1.00 91.12 104 GLY A N 1
ATOM 829 C CA . GLY A 1 104 ? 5.579 4.836 4.374 1.00 91.12 104 GLY A CA 1
ATOM 830 C C . GLY A 1 104 ? 6.273 6.115 4.867 1.00 91.12 104 GLY A C 1
ATOM 831 O O . GLY A 1 104 ? 5.678 6.983 5.498 1.00 91.12 104 GLY A O 1
ATOM 832 N N . PHE A 1 105 ? 7.569 6.241 4.576 1.00 87.56 105 PHE A N 1
ATOM 833 C CA . PHE A 1 105 ? 8.411 7.334 5.091 1.00 87.56 105 PHE A CA 1
ATOM 834 C C . PHE A 1 105 ? 8.808 8.380 4.029 1.00 87.56 105 PHE A C 1
ATOM 836 O O . PHE A 1 105 ? 9.149 9.505 4.374 1.00 87.56 105 PHE A O 1
ATOM 843 N N . ASN A 1 106 ? 8.721 8.049 2.735 1.00 85.62 106 ASN A N 1
ATOM 844 C CA . ASN A 1 106 ? 9.188 8.890 1.619 1.00 85.62 106 ASN A CA 1
ATOM 845 C C . ASN A 1 106 ? 8.094 9.798 1.024 1.00 85.62 106 ASN A C 1
ATOM 847 O O . ASN A 1 106 ? 7.924 9.832 -0.192 1.00 85.62 106 ASN A O 1
ATOM 851 N N . HIS A 1 107 ? 7.321 10.498 1.853 1.00 85.69 107 HIS A N 1
ATOM 852 C CA . HIS A 1 107 ? 6.233 11.369 1.373 1.00 85.69 107 HIS A CA 1
ATOM 853 C C . HIS A 1 107 ? 6.397 12.844 1.775 1.00 85.69 107 HIS A C 1
ATOM 855 O O . HIS A 1 107 ? 5.840 13.715 1.114 1.00 85.69 107 HIS A O 1
ATOM 861 N N . THR A 1 108 ? 7.183 13.135 2.818 1.00 90.06 108 THR A N 1
ATOM 862 C CA . THR A 1 108 ? 7.434 14.504 3.290 1.00 90.06 108 THR A CA 1
ATOM 863 C C . THR A 1 108 ? 8.878 14.902 2.974 1.00 90.06 108 THR A C 1
ATOM 865 O O . THR A 1 108 ? 9.801 14.310 3.541 1.00 90.06 108 THR A O 1
ATOM 868 N N . PRO A 1 109 ? 9.119 15.870 2.069 1.00 89.31 109 PRO A N 1
ATOM 869 C CA . PRO A 1 109 ? 10.473 16.285 1.729 1.00 89.31 109 PRO A CA 1
ATOM 870 C C . PRO A 1 109 ? 11.104 17.072 2.881 1.00 89.31 109 PRO A C 1
ATOM 872 O O . PRO A 1 109 ? 10.520 18.021 3.400 1.00 89.31 109 PRO A O 1
ATOM 875 N N . ARG A 1 110 ? 12.344 16.725 3.237 1.00 90.69 110 ARG A N 1
ATOM 876 C CA . ARG A 1 110 ? 13.188 17.558 4.099 1.00 90.69 110 ARG A CA 1
ATOM 877 C C . ARG A 1 110 ? 14.036 18.468 3.220 1.00 90.69 110 ARG A C 1
ATOM 879 O O . ARG A 1 110 ? 15.070 18.045 2.708 1.00 90.69 110 ARG A O 1
ATOM 886 N N . VAL A 1 111 ? 13.586 19.704 3.039 1.00 92.38 111 VAL A N 1
ATOM 887 C CA . VAL A 1 111 ? 14.342 20.728 2.313 1.00 92.38 111 VAL A CA 1
ATOM 888 C C . VAL A 1 111 ? 15.253 21.443 3.314 1.00 92.38 111 VAL A C 1
ATOM 890 O O . VAL A 1 111 ? 14.735 21.993 4.283 1.00 92.38 111 VAL A O 1
ATOM 893 N N . PRO A 1 112 ? 16.586 21.400 3.151 1.00 92.88 112 PRO A N 1
ATOM 894 C CA . PRO A 1 112 ? 17.489 22.131 4.029 1.00 92.88 112 PRO A CA 1
ATOM 895 C C . PRO A 1 112 ? 17.407 23.637 3.762 1.00 92.88 112 PRO A C 1
ATOM 897 O O . PRO A 1 112 ? 17.165 24.059 2.627 1.00 92.88 112 PRO A O 1
ATOM 900 N N . ASP A 1 113 ? 17.676 24.434 4.792 1.00 94.19 113 ASP A N 1
ATOM 901 C CA . ASP A 1 113 ? 17.883 25.869 4.625 1.00 94.19 113 ASP A CA 1
ATOM 902 C C . ASP A 1 113 ? 19.138 26.107 3.776 1.00 94.19 113 ASP A C 1
ATOM 904 O O . ASP A 1 113 ? 20.196 25.521 4.022 1.00 94.19 113 ASP A O 1
ATOM 908 N N . TRP A 1 114 ? 19.017 26.958 2.757 1.00 92.81 114 TRP A N 1
ATOM 909 C CA . TRP A 1 114 ? 20.107 27.285 1.842 1.00 92.81 114 TRP A CA 1
ATOM 910 C C . TRP A 1 114 ? 20.238 28.807 1.705 1.00 92.81 114 TRP A C 1
ATOM 912 O O . TRP A 1 114 ? 19.300 29.443 1.214 1.00 92.81 114 TRP A O 1
ATOM 922 N N . PRO A 1 115 ? 21.364 29.417 2.120 1.00 92.69 115 PRO A N 1
ATOM 923 C CA . PRO A 1 115 ? 21.561 30.857 1.983 1.00 92.69 115 PRO A CA 1
ATOM 924 C C . PRO A 1 115 ? 21.497 31.316 0.519 1.00 92.69 115 PRO A C 1
ATOM 926 O O . PRO A 1 115 ? 22.170 30.751 -0.343 1.00 92.69 115 PRO A O 1
ATOM 929 N N . GLY A 1 116 ? 20.717 32.367 0.247 1.00 89.12 116 GLY A N 1
ATOM 930 C CA . GLY A 1 116 ? 20.604 32.970 -1.089 1.00 89.12 116 GLY A CA 1
ATOM 931 C C . GLY A 1 116 ? 19.684 32.230 -2.064 1.00 89.12 116 GLY A C 1
ATOM 932 O O . GLY A 1 116 ? 19.847 32.376 -3.273 1.00 89.12 116 GLY A O 1
ATOM 933 N N . ARG A 1 117 ? 18.761 31.416 -1.550 1.00 69.62 117 ARG A N 1
ATOM 934 C CA . ARG A 1 117 ? 17.689 30.806 -2.338 1.00 69.62 117 ARG A CA 1
ATOM 935 C C . ARG A 1 117 ? 16.525 31.766 -2.575 1.00 69.62 117 ARG A C 1
ATOM 937 O O . ARG A 1 117 ? 16.281 32.612 -1.687 1.00 69.62 117 ARG A O 1
#

Sequence (117 aa):
AVVLEKSDRVGASWRGHYDRLHLHTTRRWSALPGLKMPRRFGRWVGRDDVVRYLEKYTEHHELEVVTGVEVNRIDPAPDGSGDWQLTATGGRVLRGRAVVVATGFNHTPRVPDWPGR

Mean predicted aligned error: 3.66 Å

Radius of gyration: 18.0 Å; Cα contacts (8 Å, |Δi|>4): 148; chains: 1; bounding box: 38×48×47 Å